Protein AF-A0A2G9PC95-F1 (afdb_monomer)

Structure (mmCIF, N/CA/C/O backbone):
data_AF-A0A2G9PC95-F1
#
_entry.id   AF-A0A2G9PC95-F1
#
loop_
_atom_site.group_PDB
_atom_site.id
_atom_site.type_symbol
_atom_site.label_atom_id
_atom_site.label_alt_id
_atom_site.label_comp_id
_atom_site.label_asym_id
_atom_site.label_entity_id
_atom_site.label_seq_id
_atom_site.pdbx_PDB_ins_code
_atom_site.Cartn_x
_atom_site.Cartn_y
_atom_site.Cartn_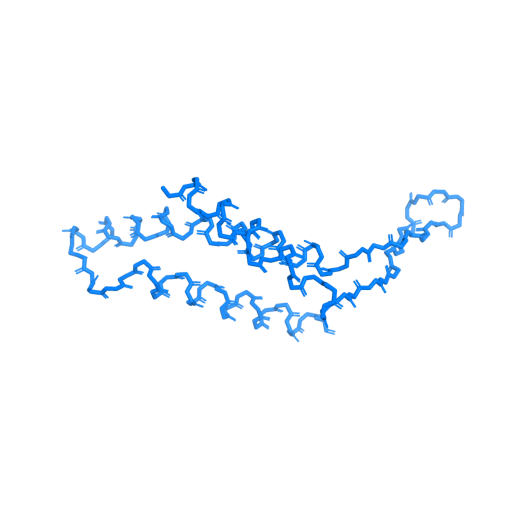z
_atom_site.occupancy
_atom_site.B_iso_or_equiv
_atom_site.auth_seq_id
_atom_site.auth_comp_id
_atom_site.auth_asym_id
_atom_site.auth_atom_id
_atom_site.pdbx_PDB_model_num
ATOM 1 N N . ASP A 1 1 ? -13.230 -7.725 5.668 1.00 75.69 1 ASP A N 1
ATOM 2 C CA . ASP A 1 1 ? -12.090 -6.802 5.460 1.00 75.69 1 ASP A CA 1
ATOM 3 C C . ASP A 1 1 ? -11.460 -6.959 4.087 1.00 75.69 1 ASP A C 1
ATOM 5 O O . ASP A 1 1 ? -11.629 -6.062 3.277 1.00 75.69 1 ASP A O 1
ATOM 9 N N . ALA A 1 2 ? -10.838 -8.101 3.774 1.00 85.75 2 ALA A N 1
ATOM 10 C CA . ALA A 1 2 ? -10.179 -8.342 2.481 1.00 85.75 2 ALA A CA 1
ATOM 11 C C . ALA A 1 2 ? -11.046 -7.998 1.254 1.00 85.75 2 ALA A C 1
ATOM 13 O O . ALA A 1 2 ? -10.601 -7.280 0.368 1.00 85.75 2 ALA A O 1
ATOM 14 N N . LEU A 1 3 ? -12.304 -8.448 1.238 1.00 90.81 3 LEU A N 1
ATOM 15 C CA . LEU A 1 3 ? -13.233 -8.202 0.131 1.00 90.81 3 LEU A CA 1
ATOM 16 C C . LEU A 1 3 ? -13.535 -6.706 -0.056 1.00 90.81 3 LEU A C 1
ATOM 18 O O . LEU A 1 3 ? -13.540 -6.217 -1.179 1.00 90.81 3 LEU A O 1
ATOM 22 N N . VAL A 1 4 ? -13.710 -5.966 1.044 1.00 89.62 4 VAL A N 1
ATOM 23 C CA . VAL A 1 4 ? -13.917 -4.509 1.012 1.00 89.62 4 VAL A CA 1
ATOM 24 C C . VAL A 1 4 ? -12.667 -3.806 0.488 1.00 89.62 4 VAL A C 1
ATOM 26 O O . VAL A 1 4 ? -12.781 -2.918 -0.344 1.00 89.62 4 VAL A O 1
ATOM 29 N N . ILE A 1 5 ? -11.477 -4.230 0.917 1.00 89.06 5 ILE A N 1
ATOM 30 C CA . ILE A 1 5 ? -10.202 -3.657 0.459 1.00 89.06 5 ILE A CA 1
ATOM 31 C C . ILE A 1 5 ? -10.015 -3.887 -1.043 1.00 89.06 5 ILE A C 1
ATOM 33 O O . ILE A 1 5 ? -9.673 -2.953 -1.760 1.00 89.06 5 ILE A O 1
ATOM 37 N N . ILE A 1 6 ? -10.291 -5.101 -1.528 1.00 92.50 6 ILE A N 1
ATOM 38 C CA . ILE A 1 6 ? -10.205 -5.438 -2.953 1.00 92.50 6 ILE A CA 1
ATOM 39 C C . ILE A 1 6 ? -11.211 -4.615 -3.760 1.00 92.50 6 ILE A C 1
ATOM 41 O O . ILE A 1 6 ? -10.827 -4.010 -4.754 1.00 92.50 6 ILE A O 1
ATOM 45 N N . LEU A 1 7 ? -12.474 -4.538 -3.327 1.00 94.06 7 LEU A N 1
ATOM 46 C CA . LEU A 1 7 ? -13.487 -3.734 -4.017 1.00 94.06 7 LEU A CA 1
ATOM 47 C C . LEU A 1 7 ? -13.114 -2.254 -4.047 1.00 94.06 7 LEU A C 1
ATOM 49 O O . LEU A 1 7 ? -13.180 -1.642 -5.105 1.00 94.06 7 LEU A O 1
ATOM 53 N N . VAL A 1 8 ? -12.688 -1.684 -2.918 1.00 91.19 8 VAL A N 1
ATOM 54 C CA . VAL A 1 8 ? -12.248 -0.285 -2.862 1.00 91.19 8 VAL A CA 1
ATOM 55 C C . VAL A 1 8 ? -11.058 -0.074 -3.790 1.00 91.19 8 VAL A C 1
ATOM 57 O O . VAL A 1 8 ? -11.063 0.886 -4.551 1.00 91.19 8 VAL A O 1
ATOM 60 N N . PHE A 1 9 ? -10.076 -0.974 -3.803 1.00 91.12 9 PHE A N 1
ATOM 61 C CA . PHE A 1 9 ? -8.942 -0.878 -4.717 1.00 91.12 9 PHE A CA 1
ATOM 62 C C . PHE A 1 9 ? -9.399 -0.920 -6.184 1.00 91.12 9 PHE A C 1
ATOM 64 O O . PHE A 1 9 ? -9.100 -0.009 -6.947 1.00 91.12 9 PHE A O 1
ATOM 71 N N . LEU A 1 10 ? -10.206 -1.902 -6.582 1.00 92.88 10 LEU A N 1
ATOM 72 C CA . LEU A 1 10 ? -10.683 -2.011 -7.964 1.00 92.88 10 LEU A CA 1
ATOM 73 C C . LEU A 1 10 ? -11.563 -0.824 -8.385 1.00 92.88 10 LEU A C 1
ATOM 75 O O . LEU A 1 10 ? -11.467 -0.377 -9.521 1.00 92.88 10 LEU A O 1
ATOM 79 N N . LEU A 1 11 ? -12.400 -0.302 -7.486 1.00 94.19 11 LEU A N 1
ATOM 80 C CA . LEU A 1 11 ? -13.365 0.758 -7.796 1.00 94.19 11 LEU A CA 1
ATOM 81 C C . LEU A 1 11 ? -12.809 2.175 -7.638 1.00 94.19 11 LEU A C 1
ATOM 83 O O . LEU A 1 11 ? -13.382 3.104 -8.194 1.00 94.19 11 LEU A O 1
ATOM 87 N N . THR A 1 12 ? -11.724 2.366 -6.887 1.00 91.38 12 THR A N 1
ATOM 88 C CA . THR A 1 12 ? -11.118 3.696 -6.695 1.00 91.38 12 THR A CA 1
ATOM 89 C C . THR A 1 12 ? -9.773 3.810 -7.390 1.00 91.38 12 THR A C 1
ATOM 91 O O . THR A 1 12 ? -9.549 4.760 -8.133 1.00 91.38 12 THR A O 1
ATOM 94 N N . PHE A 1 13 ? -8.888 2.829 -7.221 1.00 90.06 13 PHE A N 1
ATOM 95 C CA . PHE A 1 13 ? -7.538 2.909 -7.757 1.00 90.06 13 PHE A CA 1
ATOM 96 C C . PHE A 1 13 ? -7.516 2.740 -9.280 1.00 90.06 13 PHE A C 1
ATOM 98 O O . PHE A 1 13 ? -6.906 3.560 -9.961 1.00 90.06 13 PHE A O 1
ATOM 105 N N . ILE A 1 14 ? -8.218 1.739 -9.833 1.00 88.69 14 ILE A N 1
ATOM 106 C CA . ILE A 1 14 ? -8.209 1.503 -11.290 1.00 88.69 14 ILE A CA 1
ATOM 107 C C . ILE A 1 14 ? -8.779 2.695 -12.073 1.00 88.69 14 ILE A C 1
ATOM 109 O O . ILE A 1 14 ? -8.115 3.131 -13.013 1.00 88.69 14 ILE A O 1
ATOM 113 N N . PRO A 1 15 ? -9.941 3.275 -11.712 1.00 91.69 15 PRO A N 1
ATOM 114 C CA . PRO A 1 15 ? -10.478 4.414 -12.456 1.00 91.69 15 PRO A CA 1
ATOM 115 C C . PRO A 1 15 ? -9.608 5.669 -12.377 1.00 91.69 15 PRO A C 1
ATOM 117 O O . PRO A 1 15 ? -9.645 6.489 -13.290 1.00 91.69 15 PRO A O 1
ATOM 120 N N . LEU A 1 16 ? -8.818 5.826 -11.310 1.00 91.19 16 LEU A N 1
ATOM 121 C CA . LEU A 1 16 ? -7.935 6.979 -11.141 1.00 91.19 16 LEU A CA 1
ATOM 122 C C . LEU A 1 16 ? -6.549 6.787 -11.783 1.00 91.19 16 LEU A C 1
ATOM 124 O O . LEU A 1 16 ? -5.843 7.779 -11.964 1.00 91.19 16 LEU A O 1
ATOM 128 N N . LEU A 1 17 ? -6.166 5.563 -12.180 1.00 89.25 17 LEU A N 1
ATOM 129 C CA . LEU A 1 17 ? -4.870 5.27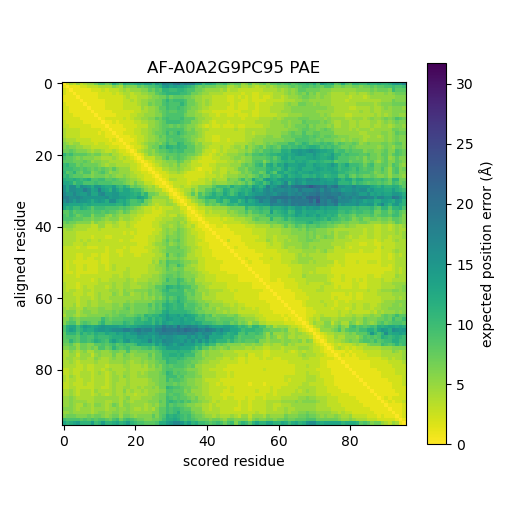9 -12.820 1.00 89.25 17 LEU A CA 1
ATOM 130 C C . LEU A 1 17 ? -4.502 6.233 -13.968 1.00 89.25 17 LEU A C 1
ATOM 132 O O . LEU A 1 17 ? -3.354 6.679 -13.980 1.00 89.25 17 LEU A O 1
ATOM 136 N N . PRO A 1 18 ? -5.414 6.585 -14.901 1.00 88.38 18 PRO A N 1
ATOM 137 C CA . PRO A 1 18 ? -5.085 7.481 -16.011 1.00 88.38 18 PRO A CA 1
ATOM 138 C C . PRO A 1 18 ? -4.631 8.883 -15.578 1.00 88.38 18 PRO A C 1
ATOM 140 O O . PRO A 1 18 ? -4.008 9.591 -16.361 1.00 88.38 18 PRO A O 1
ATOM 143 N N . ILE A 1 19 ? -4.944 9.300 -14.346 1.00 90.88 19 ILE A N 1
ATOM 144 C CA . ILE A 1 19 ? -4.628 10.638 -13.827 1.00 90.88 19 ILE A CA 1
ATOM 145 C C . ILE A 1 19 ? -3.193 10.700 -13.288 1.00 90.88 19 ILE A C 1
ATOM 147 O O . ILE A 1 19 ? -2.546 11.739 -13.377 1.00 90.88 19 ILE A O 1
ATOM 151 N N . PHE A 1 20 ? -2.679 9.598 -12.736 1.00 85.00 20 PHE A N 1
ATOM 152 C CA . PHE A 1 20 ? -1.376 9.556 -12.059 1.00 85.00 20 PHE A CA 1
ATOM 153 C C . PHE A 1 20 ? -0.421 8.509 -12.645 1.00 85.00 20 PHE A C 1
ATOM 155 O O . PHE A 1 20 ? 0.471 8.014 -11.954 1.00 85.00 20 PHE A O 1
ATOM 162 N N . THR A 1 21 ? -0.595 8.136 -13.914 1.00 87.44 21 THR A N 1
ATOM 163 C CA . THR A 1 21 ? 0.272 7.171 -14.603 1.00 87.44 21 THR A CA 1
ATOM 164 C C . THR A 1 21 ? 1.729 7.633 -14.663 1.00 87.44 21 THR A C 1
ATOM 166 O O . THR A 1 21 ? 2.044 8.672 -15.233 1.00 87.44 21 THR A O 1
ATOM 169 N N . ALA A 1 22 ? 2.621 6.803 -14.130 1.00 86.44 22 ALA A N 1
ATOM 170 C CA . ALA A 1 22 ? 4.064 6.971 -14.137 1.00 86.44 22 ALA A CA 1
ATOM 171 C C . ALA A 1 22 ? 4.684 5.687 -14.694 1.00 86.44 22 ALA A C 1
ATOM 173 O O . ALA A 1 22 ? 4.709 4.648 -14.030 1.00 86.44 22 ALA A O 1
ATOM 174 N N . ILE A 1 23 ? 5.144 5.750 -15.941 1.00 89.38 23 ILE A N 1
ATOM 175 C CA . ILE A 1 23 ? 5.869 4.663 -16.602 1.00 89.38 23 ILE A CA 1
ATOM 176 C C . ILE A 1 23 ? 7.338 5.057 -16.627 1.00 89.38 23 ILE A C 1
ATOM 178 O O . ILE A 1 23 ? 7.669 6.146 -17.091 1.00 89.38 23 ILE A O 1
ATOM 182 N N . GLY A 1 24 ? 8.217 4.178 -16.159 1.00 86.50 24 GLY A N 1
ATOM 183 C CA . GLY A 1 24 ? 9.647 4.430 -16.248 1.00 86.50 24 GLY A CA 1
ATOM 184 C C . GLY A 1 24 ? 10.503 3.169 -16.318 1.00 86.50 24 GLY A C 1
ATOM 185 O O . GLY A 1 24 ? 9.985 2.049 -16.284 1.00 86.50 24 GLY A O 1
ATOM 186 N N . PRO A 1 25 ? 11.815 3.353 -16.524 1.00 90.44 25 PRO A N 1
ATOM 187 C CA . PRO A 1 25 ? 12.732 2.267 -16.826 1.00 90.44 25 PRO A CA 1
ATOM 188 C C . PRO A 1 25 ? 13.196 1.543 -15.558 1.00 90.44 25 PRO A 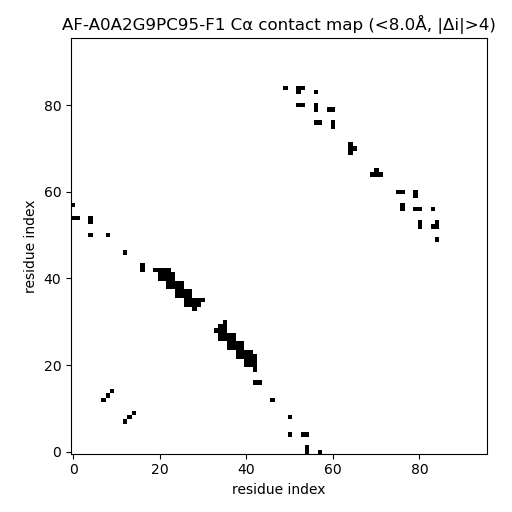C 1
ATOM 190 O O . PRO A 1 25 ? 13.849 2.120 -14.694 1.00 90.44 25 PRO A O 1
ATOM 193 N N . LEU A 1 26 ? 12.948 0.240 -15.480 1.00 87.50 26 LEU A N 1
ATOM 194 C CA . LEU A 1 26 ? 13.613 -0.650 -14.536 1.00 87.50 26 LEU A CA 1
ATOM 195 C C . LEU A 1 26 ? 14.827 -1.281 -15.221 1.00 87.50 26 LEU A C 1
ATOM 197 O O . LEU A 1 26 ? 14.686 -2.213 -16.017 1.00 87.50 26 LEU A O 1
ATOM 201 N N . TYR A 1 27 ? 16.014 -0.754 -14.926 1.00 88.12 27 TYR A N 1
ATOM 202 C CA . TYR A 1 27 ? 17.275 -1.312 -15.408 1.00 88.12 27 TYR A CA 1
ATOM 203 C C . TYR A 1 27 ? 17.731 -2.469 -14.516 1.00 88.12 27 TYR A C 1
ATOM 205 O O . TYR A 1 27 ? 17.926 -2.302 -13.312 1.00 88.12 27 TYR A O 1
ATOM 213 N N . LEU A 1 28 ? 17.904 -3.647 -15.113 1.00 88.50 28 LEU A N 1
ATOM 214 C CA . LEU A 1 28 ? 18.386 -4.854 -14.451 1.00 88.50 28 LEU A CA 1
ATOM 215 C C . LEU A 1 28 ? 19.770 -5.204 -15.019 1.00 8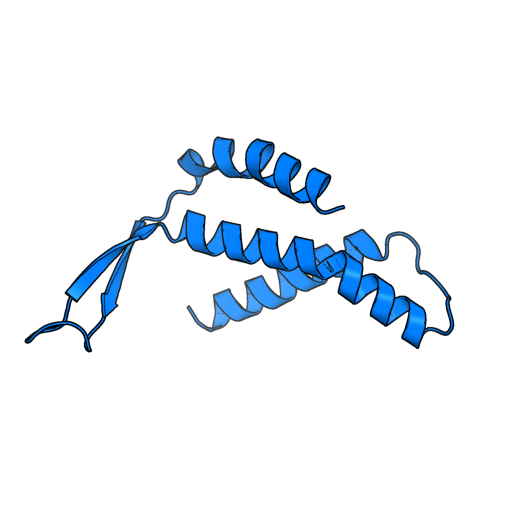8.50 28 LEU A C 1
ATOM 217 O O . LEU A 1 28 ? 19.851 -5.847 -16.070 1.00 88.50 28 LEU A O 1
ATOM 221 N N . PRO A 1 29 ? 20.866 -4.800 -14.344 1.00 86.25 29 PRO A N 1
ATOM 222 C CA . PRO A 1 29 ? 22.226 -4.980 -14.860 1.00 86.25 29 PRO A CA 1
ATOM 223 C C . PRO A 1 29 ? 22.671 -6.447 -14.892 1.00 86.25 29 PRO A C 1
ATOM 225 O O . PRO A 1 29 ? 23.597 -6.790 -15.612 1.00 86.25 29 PRO A O 1
ATOM 228 N N . PHE A 1 30 ? 22.008 -7.321 -14.131 1.00 87.12 30 PHE A N 1
ATOM 229 C CA . PHE A 1 30 ? 22.361 -8.738 -14.000 1.00 87.12 30 PHE A CA 1
ATOM 230 C C . PHE A 1 30 ? 21.662 -9.651 -15.023 1.00 87.12 30 PHE A C 1
ATOM 232 O O . PHE A 1 30 ? 21.804 -10.869 -14.950 1.00 87.12 30 PHE A O 1
ATOM 239 N N . ILE A 1 31 ? 20.862 -9.093 -15.940 1.00 86.56 31 ILE A N 1
ATOM 240 C CA . ILE A 1 31 ? 20.101 -9.857 -16.938 1.00 86.56 31 ILE A CA 1
ATOM 241 C C . ILE A 1 31 ? 20.598 -9.507 -18.343 1.00 86.56 31 ILE A C 1
ATOM 243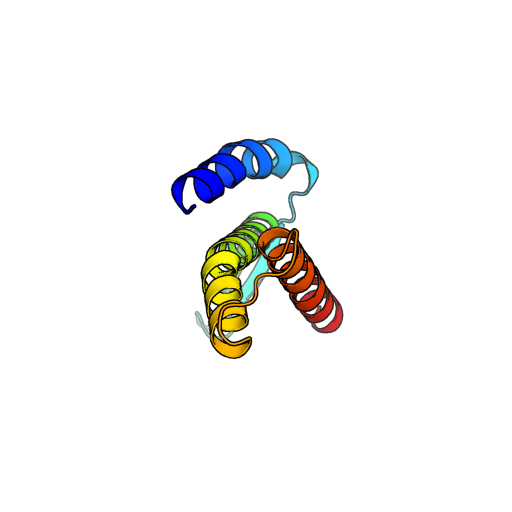 O O . ILE A 1 31 ? 20.361 -8.404 -18.828 1.00 86.56 31 ILE A O 1
ATOM 247 N N . GLY A 1 32 ? 21.198 -10.488 -19.024 1.00 80.12 32 GLY A N 1
ATOM 248 C CA . GLY A 1 32 ? 21.768 -10.348 -20.370 1.00 80.12 32 GLY A CA 1
ATOM 249 C C . GLY A 1 32 ? 23.200 -9.802 -20.374 1.00 80.12 32 GLY A C 1
ATOM 250 O O . GLY A 1 32 ? 23.674 -9.298 -19.363 1.00 80.12 32 GLY A O 1
ATOM 251 N N . ASP A 1 33 ? 23.869 -9.880 -21.527 1.00 82.00 33 ASP A N 1
ATOM 252 C CA . ASP A 1 33 ? 25.302 -9.556 -21.664 1.00 82.00 33 ASP A CA 1
ATOM 253 C C . ASP A 1 33 ? 25.644 -8.072 -21.413 1.00 82.00 33 ASP A C 1
ATOM 255 O O . ASP A 1 33 ? 26.787 -7.745 -21.109 1.00 82.00 33 ASP A O 1
ATOM 259 N N . TYR A 1 34 ? 24.654 -7.175 -21.497 1.00 79.81 34 TYR A N 1
ATOM 260 C CA . TYR A 1 34 ? 24.811 -5.725 -21.292 1.00 79.81 34 TYR A CA 1
ATOM 261 C C . TYR A 1 34 ? 23.746 -5.122 -20.355 1.00 79.81 34 TYR A C 1
ATOM 263 O O . TYR A 1 34 ? 23.541 -3.909 -20.344 1.00 79.81 34 TYR A O 1
ATOM 271 N N . GLY A 1 35 ? 23.048 -5.960 -19.579 1.00 84.12 35 GLY A N 1
ATOM 272 C CA . GLY A 1 35 ? 21.867 -5.554 -18.814 1.00 84.12 35 GLY A CA 1
ATOM 273 C C . GLY A 1 35 ? 20.619 -5.364 -19.690 1.00 84.12 35 GLY A C 1
ATOM 274 O O . GLY A 1 35 ? 20.696 -5.167 -20.906 1.00 84.12 35 GLY A O 1
ATOM 275 N N . ARG A 1 36 ? 19.430 -5.434 -19.080 1.00 89.62 36 ARG A N 1
ATOM 276 C CA . ARG A 1 36 ? 18.144 -5.199 -19.765 1.00 89.62 36 ARG A CA 1
ATOM 277 C C . ARG A 1 36 ? 17.315 -4.150 -19.039 1.00 89.62 36 ARG A C 1
ATOM 279 O O . ARG A 1 36 ? 17.172 -4.200 -17.820 1.00 89.62 36 ARG A O 1
ATOM 286 N N . THR A 1 37 ? 16.712 -3.245 -19.806 1.00 89.31 37 THR A N 1
ATOM 287 C CA . THR A 1 37 ? 15.783 -2.228 -19.299 1.00 89.31 37 THR A CA 1
ATOM 288 C C . THR A 1 37 ? 14.350 -2.604 -19.647 1.00 89.31 37 THR A C 1
ATOM 290 O O . THR A 1 37 ? 14.024 -2.788 -20.819 1.00 89.31 37 THR A O 1
ATOM 293 N N . PHE A 1 38 ? 13.485 -2.683 -18.639 1.00 88.00 38 PHE A N 1
ATOM 294 C CA . PHE A 1 38 ? 12.052 -2.916 -18.811 1.00 88.00 38 PHE A CA 1
ATOM 295 C C . PHE A 1 38 ? 11.272 -1.630 -18.548 1.00 88.00 38 PHE A C 1
ATOM 297 O O . PHE A 1 38 ? 11.575 -0.907 -17.604 1.00 88.00 38 PHE A O 1
ATOM 304 N N . ALA A 1 39 ? 10.245 -1.348 -19.346 1.00 89.50 39 ALA A N 1
ATOM 305 C CA . ALA A 1 39 ? 9.288 -0.298 -19.014 1.00 89.50 39 ALA A CA 1
ATOM 306 C C . ALA A 1 39 ? 8.317 -0.830 -17.952 1.00 89.50 39 ALA A C 1
ATOM 308 O O . ALA A 1 39 ? 7.607 -1.808 -18.188 1.00 89.50 39 ALA A O 1
ATOM 309 N N . VAL A 1 40 ? 8.296 -0.197 -16.781 1.00 89.88 40 VAL A N 1
ATOM 310 C CA . VAL A 1 40 ? 7.462 -0.599 -15.645 1.00 89.88 40 VAL A CA 1
ATOM 311 C C . VAL A 1 40 ? 6.528 0.543 -15.277 1.00 89.88 40 VAL A C 1
ATOM 313 O O . VAL A 1 40 ? 6.917 1.708 -15.240 1.00 89.88 40 VAL A O 1
ATOM 316 N N . ASN A 1 41 ? 5.272 0.204 -14.997 1.00 90.56 41 ASN A N 1
ATOM 317 C CA . ASN A 1 41 ? 4.301 1.150 -14.473 1.00 90.56 41 ASN A CA 1
ATOM 318 C C . ASN A 1 41 ? 4.489 1.268 -12.953 1.00 90.56 41 ASN A C 1
ATOM 320 O O . ASN A 1 41 ? 4.021 0.422 -12.185 1.00 90.56 41 ASN A O 1
ATOM 324 N N . TYR A 1 42 ? 5.190 2.316 -12.524 1.00 89.25 42 TYR A N 1
ATOM 325 C CA . TYR A 1 42 ? 5.420 2.589 -11.111 1.00 89.25 42 TYR A CA 1
ATOM 326 C C . TYR A 1 42 ? 4.123 2.895 -10.375 1.00 89.25 42 TYR A C 1
ATOM 328 O O . TYR A 1 42 ? 3.993 2.498 -9.225 1.00 89.25 42 TYR A O 1
ATOM 336 N N . SER A 1 43 ? 3.129 3.509 -11.020 1.00 90.81 43 SER A N 1
ATOM 337 C CA . SER A 1 43 ? 1.833 3.774 -10.383 1.00 90.81 43 SER A CA 1
ATOM 338 C C . SER A 1 43 ? 1.149 2.487 -9.943 1.00 90.81 43 SER A C 1
ATOM 340 O O . SER A 1 43 ? 0.675 2.412 -8.812 1.00 90.81 43 SER A O 1
ATOM 342 N N . LEU A 1 44 ? 1.151 1.454 -10.794 1.00 90.31 44 LEU A N 1
ATOM 343 C CA . LEU A 1 44 ? 0.637 0.127 -10.443 1.00 90.31 44 LEU A CA 1
ATOM 344 C C . LEU A 1 44 ? 1.431 -0.503 -9.294 1.00 90.31 44 LEU A C 1
ATOM 346 O O . LEU A 1 44 ? 0.824 -1.027 -8.360 1.00 90.31 44 LEU A O 1
ATOM 350 N N . GLY A 1 45 ? 2.764 -0.417 -9.332 1.00 90.19 45 GLY A N 1
ATOM 351 C CA . GLY A 1 45 ? 3.626 -0.927 -8.260 1.00 90.19 45 GLY A CA 1
ATOM 352 C C . GLY A 1 45 ? 3.354 -0.247 -6.913 1.00 90.19 45 GLY A C 1
ATOM 353 O O . GLY A 1 45 ? 3.092 -0.918 -5.914 1.00 90.19 45 GLY A O 1
ATOM 354 N N . SER A 1 46 ? 3.332 1.085 -6.901 1.00 89.19 46 SER A N 1
ATOM 355 C CA . SER A 1 46 ? 3.045 1.914 -5.727 1.00 89.19 46 SER A CA 1
ATOM 356 C C . SER A 1 46 ? 1.629 1.691 -5.197 1.00 89.19 46 SER A C 1
ATOM 358 O O . SER A 1 46 ? 1.423 1.590 -3.988 1.00 89.19 46 SER A O 1
ATOM 360 N N . GLY A 1 47 ? 0.646 1.562 -6.091 1.00 91.12 47 GLY A N 1
ATOM 361 C CA . GLY A 1 47 ? -0.736 1.262 -5.732 1.00 91.12 47 GLY A CA 1
ATOM 362 C C . GLY A 1 47 ? -0.893 -0.104 -5.082 1.00 91.12 47 GLY A C 1
ATOM 363 O O . GLY A 1 47 ? -1.542 -0.219 -4.042 1.00 91.12 47 GLY A O 1
ATOM 364 N N . PHE A 1 48 ? -0.255 -1.131 -5.646 1.00 91.69 48 PHE A N 1
ATOM 365 C CA . PHE A 1 48 ? -0.248 -2.469 -5.059 1.00 91.69 48 PHE A CA 1
ATOM 366 C C . PHE A 1 48 ? 0.403 -2.467 -3.672 1.00 91.69 48 PHE A C 1
ATOM 368 O O . PHE A 1 48 ? -0.146 -3.037 -2.728 1.00 91.69 48 PHE A O 1
ATOM 375 N N . PHE A 1 49 ? 1.526 -1.760 -3.524 1.00 92.69 49 PHE A N 1
ATOM 376 C CA . PHE A 1 49 ? 2.193 -1.591 -2.238 1.00 92.69 49 PHE A CA 1
ATOM 377 C C . PHE A 1 49 ? 1.290 -0.898 -1.203 1.00 92.69 49 PHE A C 1
ATOM 379 O O . PHE A 1 49 ? 1.119 -1.404 -0.093 1.00 92.69 49 PHE A O 1
ATOM 386 N N . GLY A 1 50 ? 0.629 0.201 -1.580 1.00 91.69 50 GLY A N 1
ATOM 387 C CA . GLY A 1 50 ? -0.351 0.882 -0.728 1.00 91.69 50 GLY A CA 1
ATOM 388 C C . GLY A 1 50 ? -1.532 -0.016 -0.340 1.00 91.69 50 GLY A C 1
ATOM 389 O O . GLY A 1 50 ? -1.921 -0.061 0.827 1.00 91.69 50 GLY A O 1
ATOM 390 N N . GLY A 1 51 ? -2.066 -0.796 -1.284 1.00 91.56 51 GLY A N 1
ATOM 391 C CA . GLY A 1 51 ? -3.123 -1.775 -1.019 1.00 91.56 51 GLY A CA 1
ATOM 392 C C . GLY A 1 51 ? -2.693 -2.863 -0.029 1.00 91.56 51 GLY A C 1
ATOM 393 O O . GLY A 1 51 ? -3.454 -3.217 0.874 1.00 91.56 51 GLY A O 1
ATOM 394 N N . LEU A 1 52 ? -1.450 -3.339 -0.137 1.00 93.12 52 LEU A N 1
ATOM 395 C CA . LEU A 1 52 ? -0.870 -4.316 0.786 1.00 93.12 52 LEU A CA 1
ATOM 396 C C . LEU A 1 52 ? -0.729 -3.743 2.205 1.00 93.12 52 LEU A C 1
ATOM 398 O O . LEU A 1 52 ? -1.051 -4.423 3.179 1.00 93.12 52 LEU A O 1
ATOM 402 N N . LEU A 1 53 ? -0.342 -2.472 2.337 1.00 93.44 53 LEU A N 1
ATOM 403 C CA . LEU A 1 53 ? -0.315 -1.774 3.628 1.00 93.44 53 LEU A CA 1
ATOM 404 C C . LEU A 1 53 ? -1.710 -1.694 4.271 1.00 93.44 53 LEU A C 1
ATOM 406 O O . LEU A 1 53 ? -1.868 -2.002 5.457 1.00 93.44 53 LEU A O 1
ATOM 410 N N . VAL A 1 54 ? -2.741 -1.355 3.491 1.00 92.62 54 VAL A N 1
ATOM 411 C CA . VAL A 1 54 ? -4.137 -1.346 3.968 1.00 92.62 54 VAL A CA 1
ATOM 412 C C . VAL A 1 54 ? -4.581 -2.750 4.390 1.00 92.62 54 VAL A C 1
ATOM 414 O O . VAL A 1 54 ? -5.239 -2.903 5.419 1.00 92.62 54 VAL A O 1
ATOM 417 N N . PHE A 1 55 ? -4.175 -3.786 3.652 1.00 92.75 55 PHE A N 1
ATOM 418 C CA . PHE A 1 55 ? -4.462 -5.182 3.989 1.00 92.75 55 PHE A CA 1
ATOM 419 C C . PHE A 1 55 ? -3.825 -5.634 5.310 1.00 92.75 55 PHE A C 1
ATOM 421 O O . PHE A 1 55 ? -4.429 -6.407 6.055 1.00 92.75 55 PHE A O 1
ATOM 428 N N . LEU A 1 56 ? -2.636 -5.126 5.644 1.00 92.06 56 LEU A N 1
ATOM 429 C CA . LEU A 1 56 ? -1.954 -5.434 6.905 1.00 92.06 56 LEU A CA 1
ATOM 430 C C . LEU A 1 56 ? -2.523 -4.667 8.110 1.00 92.06 56 LEU A C 1
ATOM 432 O O . LEU A 1 56 ? -2.390 -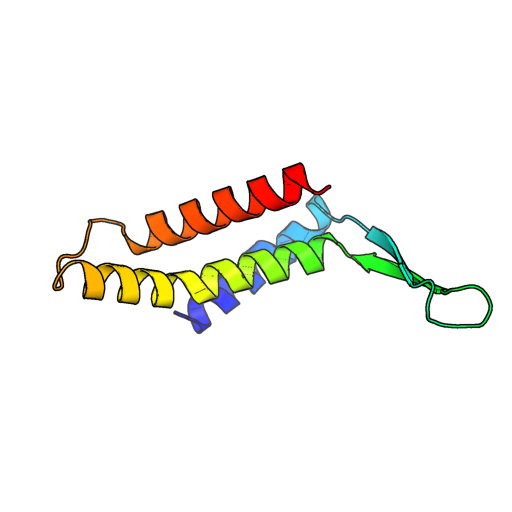5.128 9.250 1.00 92.06 56 LEU A O 1
ATOM 436 N N . SER A 1 57 ? -3.181 -3.526 7.884 1.00 91.25 57 SER A N 1
ATOM 437 C CA . SER A 1 57 ? -3.687 -2.648 8.948 1.00 91.25 57 SER A CA 1
ATOM 438 C C . SER A 1 57 ? -4.601 -3.345 9.978 1.00 91.25 57 SER A C 1
ATOM 440 O O . SER A 1 57 ? -4.351 -3.192 11.178 1.00 91.25 57 SER A O 1
ATOM 442 N N . PRO A 1 58 ? -5.597 -4.180 9.606 1.00 89.38 58 PRO A N 1
ATOM 443 C CA . PRO A 1 58 ? -6.425 -4.896 10.580 1.00 89.38 58 PRO A CA 1
ATOM 444 C C . PRO A 1 58 ? -5.617 -5.824 11.495 1.00 89.38 58 PRO A C 1
ATOM 446 O O . PRO A 1 58 ? -5.899 -5.916 12.692 1.00 89.38 58 PRO A O 1
ATOM 449 N N . THR A 1 59 ? -4.597 -6.493 10.956 1.00 90.69 59 THR A N 1
ATOM 450 C CA . THR A 1 59 ? -3.714 -7.392 11.715 1.00 90.69 59 THR A CA 1
ATOM 451 C C . THR A 1 59 ? -2.862 -6.608 12.709 1.00 90.69 59 THR A C 1
ATOM 453 O O . THR A 1 59 ? -2.789 -6.968 13.887 1.00 90.69 59 THR A O 1
ATOM 456 N N . LEU A 1 60 ? -2.283 -5.488 12.267 1.00 89.38 60 LEU A N 1
ATOM 457 C CA . LEU A 1 60 ? -1.557 -4.550 13.128 1.00 89.38 60 LEU A CA 1
ATOM 458 C C . LEU A 1 60 ? -2.461 -3.975 14.223 1.00 89.38 60 LEU A C 1
ATOM 460 O O . LEU A 1 60 ? -2.089 -3.967 15.395 1.00 89.38 60 LEU A O 1
ATOM 464 N N . SER A 1 61 ? -3.682 -3.576 13.871 1.00 89.81 61 SER A N 1
ATOM 465 C CA . SER A 1 61 ? -4.666 -3.054 14.818 1.00 89.81 61 SER A CA 1
ATOM 466 C C . SER A 1 61 ? -5.022 -4.087 15.896 1.00 89.81 61 SER A C 1
ATOM 468 O O . SER A 1 61 ? -4.980 -3.770 17.086 1.00 89.81 61 SER A O 1
ATOM 470 N N . LYS A 1 62 ? -5.259 -5.353 15.519 1.00 88.94 62 LYS A N 1
ATOM 471 C CA . LYS A 1 62 ? -5.492 -6.450 16.480 1.00 88.94 62 LYS A CA 1
ATOM 472 C C . LYS A 1 62 ? -4.303 -6.651 17.426 1.00 88.94 62 LYS A C 1
ATOM 474 O O . LYS A 1 62 ? -4.512 -6.791 18.631 1.00 88.94 62 LYS A O 1
ATOM 479 N N . LYS A 1 63 ? -3.072 -6.605 16.903 1.00 89.62 63 LYS A N 1
ATOM 480 C CA . LYS A 1 63 ? -1.840 -6.731 17.701 1.00 89.62 63 LYS A CA 1
ATOM 481 C C . LYS A 1 63 ? -1.671 -5.575 18.695 1.00 89.62 63 LYS A C 1
ATOM 483 O O . LYS A 1 63 ? -1.304 -5.792 19.845 1.00 89.62 63 LYS A O 1
ATOM 488 N N . ILE A 1 64 ? -2.010 -4.350 18.294 1.00 88.69 64 ILE A N 1
ATOM 489 C CA . ILE A 1 64 ? -2.005 -3.190 19.200 1.00 88.69 64 ILE A CA 1
ATOM 490 C C . ILE A 1 64 ? -3.046 -3.375 20.313 1.00 88.69 64 ILE A C 1
ATOM 492 O O . ILE A 1 64 ? -2.757 -3.129 21.485 1.00 88.69 64 ILE A O 1
ATOM 496 N N . THR A 1 65 ? -4.245 -3.860 19.983 1.00 90.88 65 THR A N 1
ATOM 497 C CA . THR A 1 65 ? -5.288 -4.123 20.986 1.00 90.88 65 THR A CA 1
ATOM 498 C C . THR A 1 65 ? -4.874 -5.211 21.982 1.00 90.88 65 THR A C 1
ATOM 500 O O . THR A 1 65 ? -5.127 -5.050 23.178 1.00 90.88 65 THR A O 1
ATOM 503 N N . SER A 1 66 ? -4.202 -6.282 21.540 1.00 90.06 66 SER A N 1
ATOM 504 C CA . SER A 1 66 ? -3.715 -7.326 22.454 1.00 90.06 66 SER A CA 1
ATOM 505 C C . SER A 1 66 ? -2.635 -6.797 23.403 1.00 90.06 66 SER A C 1
ATOM 507 O O . SER A 1 66 ? -2.691 -7.064 24.601 1.00 90.06 66 SER A O 1
ATOM 509 N N . MET A 1 67 ? -1.715 -5.959 22.910 1.00 90.44 67 MET A N 1
ATOM 510 C CA . MET A 1 67 ? -0.700 -5.296 23.744 1.00 90.44 67 MET A CA 1
ATOM 511 C C . MET A 1 67 ? -1.313 -4.342 24.781 1.00 90.44 67 MET A C 1
ATOM 513 O O . MET A 1 67 ? -0.795 -4.202 25.886 1.00 90.44 67 MET A O 1
ATOM 517 N N . ARG A 1 68 ? -2.455 -3.718 24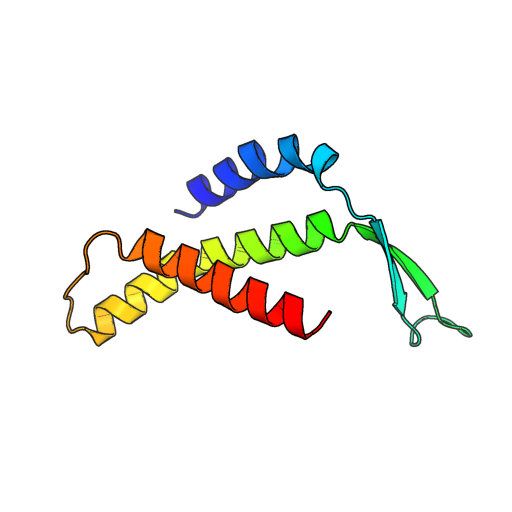.466 1.00 89.44 68 ARG A N 1
ATOM 518 C CA . ARG A 1 68 ? -3.181 -2.814 25.378 1.00 89.44 68 ARG A CA 1
ATOM 519 C C . ARG A 1 68 ? -4.163 -3.522 26.314 1.00 89.44 68 ARG A C 1
ATOM 521 O O . ARG A 1 68 ? -5.084 -2.880 26.824 1.00 89.44 68 ARG A O 1
ATOM 528 N N . LYS A 1 69 ? -3.985 -4.828 26.550 1.00 88.62 69 LYS A N 1
ATOM 529 C CA . LYS A 1 69 ? -4.865 -5.638 27.414 1.00 88.62 69 LYS A CA 1
ATOM 530 C C . LYS A 1 69 ? -6.343 -5.550 26.990 1.00 88.62 69 LYS A C 1
ATOM 532 O O . LYS A 1 69 ? -7.230 -5.455 27.831 1.00 88.62 69 LYS A O 1
ATOM 537 N N . GLY A 1 70 ? -6.608 -5.502 25.682 1.00 83.50 70 GLY A N 1
ATOM 538 C CA . GLY A 1 70 ? -7.965 -5.477 25.124 1.00 83.50 70 GLY A CA 1
ATOM 539 C C . GLY A 1 70 ? -8.617 -4.094 25.009 1.00 83.50 70 GLY A C 1
ATOM 540 O O . GLY A 1 70 ? -9.697 -3.988 24.429 1.00 83.50 70 GLY A O 1
ATOM 541 N N . LYS A 1 71 ? -7.981 -3.016 25.493 1.00 84.69 71 LYS A N 1
ATOM 542 C CA . LYS A 1 71 ? -8.526 -1.655 25.353 1.00 84.69 71 LYS A CA 1
ATOM 543 C C . LYS A 1 71 ? -8.394 -1.165 23.905 1.00 84.69 71 LYS A C 1
ATOM 545 O O . LYS A 1 71 ? -7.282 -0.954 23.420 1.00 84.69 71 LYS A O 1
ATOM 550 N N . LYS A 1 72 ? -9.529 -0.967 23.226 1.00 83.44 72 LYS A N 1
ATOM 551 C CA . LYS A 1 72 ? -9.597 -0.368 21.882 1.00 83.44 72 LYS A CA 1
ATOM 552 C C . LYS A 1 72 ? -9.654 1.156 21.969 1.00 83.44 72 LYS A C 1
ATOM 554 O O . LYS A 1 72 ? -10.327 1.698 22.842 1.00 83.44 72 LYS A O 1
ATOM 559 N N . ILE A 1 73 ? -8.966 1.834 21.054 1.00 87.06 73 ILE A N 1
ATOM 560 C CA . ILE A 1 73 ? -9.123 3.283 20.854 1.00 87.06 73 ILE A CA 1
ATOM 561 C C . ILE A 1 73 ? -10.261 3.515 19.852 1.00 87.06 73 ILE A C 1
ATOM 563 O O . ILE A 1 73 ? -10.456 2.712 18.935 1.00 87.06 73 ILE A O 1
ATOM 567 N N . SER A 1 74 ? -10.986 4.625 19.987 1.00 86.94 74 SER A N 1
ATOM 568 C CA . SER A 1 74 ? -11.895 5.079 18.931 1.00 86.94 74 SER A CA 1
ATOM 569 C C . SER A 1 74 ? -11.127 5.294 17.617 1.00 86.94 74 SER A C 1
ATOM 571 O O . SER A 1 74 ? -10.016 5.817 17.627 1.00 86.94 74 SER A O 1
ATOM 573 N N . PHE A 1 75 ? -11.687 4.850 16.489 1.00 86.12 75 PHE A N 1
ATOM 574 C CA . PHE A 1 75 ? -11.073 4.945 15.152 1.00 86.12 75 PHE A CA 1
ATOM 575 C C . PHE A 1 75 ? -9.692 4.274 14.983 1.00 86.12 75 PHE A C 1
ATOM 577 O O . PHE A 1 75 ? -8.977 4.572 14.027 1.00 86.12 75 PHE A O 1
ATOM 584 N N . GLN A 1 76 ? -9.318 3.323 15.850 1.00 88.81 76 GLN A N 1
ATOM 585 C CA . GLN A 1 76 ? -7.996 2.678 15.823 1.00 88.81 76 GLN A CA 1
ATOM 586 C C . GLN A 1 76 ? -7.621 2.093 14.450 1.00 88.81 76 GLN A C 1
ATOM 588 O O . GLN A 1 76 ? -6.474 2.207 14.040 1.00 88.81 76 GLN A O 1
ATOM 593 N N . GLY A 1 77 ? -8.572 1.487 13.729 1.00 87.69 77 GLY A N 1
ATOM 594 C CA . GLY A 1 77 ? -8.322 0.944 12.388 1.00 87.69 77 GLY A CA 1
ATOM 595 C C . GLY A 1 77 ? -7.892 2.018 11.388 1.00 87.69 77 GLY A C 1
ATOM 596 O O . GLY A 1 7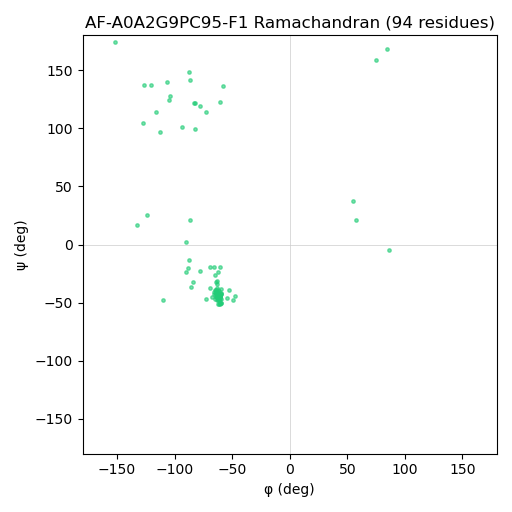7 ? -6.848 1.883 10.760 1.00 87.69 77 GLY A O 1
ATOM 597 N N . SER A 1 78 ? -8.651 3.112 11.294 1.00 89.75 78 SER A N 1
ATOM 598 C CA . SER A 1 78 ? -8.336 4.230 10.398 1.00 89.75 78 SER A CA 1
ATOM 599 C C . SER A 1 78 ? -7.024 4.912 10.775 1.00 89.75 78 SER A C 1
ATOM 601 O O . SER A 1 78 ? -6.220 5.194 9.893 1.00 89.75 78 SER A O 1
ATOM 603 N N . ILE A 1 79 ? -6.777 5.112 12.076 1.00 93.44 79 ILE A N 1
ATOM 604 C CA . ILE A 1 79 ? -5.520 5.688 12.577 1.00 93.44 79 ILE A CA 1
ATOM 605 C C . ILE A 1 79 ? -4.339 4.817 12.150 1.00 93.44 79 ILE A C 1
ATOM 607 O O . ILE A 1 79 ? -3.395 5.327 11.561 1.00 93.44 79 ILE A O 1
ATOM 611 N N . VAL A 1 80 ? -4.409 3.501 12.381 1.00 92.94 80 VAL A N 1
ATOM 612 C CA . VAL A 1 80 ? -3.335 2.573 11.999 1.00 92.94 80 VAL A CA 1
ATOM 613 C C . VAL A 1 80 ? -3.101 2.610 10.493 1.00 92.94 80 VAL A C 1
ATOM 615 O O . VAL A 1 80 ? -1.954 2.740 10.083 1.00 92.94 80 VAL A O 1
ATOM 618 N N . THR A 1 81 ? -4.156 2.556 9.673 1.00 93.12 81 THR A N 1
ATOM 619 C CA . THR A 1 81 ? -4.021 2.607 8.209 1.00 93.12 81 THR A CA 1
ATOM 620 C C . THR A 1 81 ? -3.355 3.902 7.745 1.00 93.12 81 THR A C 1
ATOM 622 O O . THR A 1 81 ? -2.386 3.850 6.991 1.00 93.12 81 THR A O 1
ATOM 625 N N . VAL A 1 82 ? -3.843 5.058 8.204 1.00 94.00 82 VAL A N 1
ATOM 626 C CA . VAL A 1 82 ? -3.312 6.371 7.804 1.00 94.00 82 VAL A CA 1
ATOM 627 C C . VAL A 1 82 ? -1.869 6.538 8.272 1.00 94.00 82 VAL A C 1
ATOM 629 O O . VAL A 1 82 ? -1.019 6.939 7.483 1.00 94.00 82 VAL A O 1
ATOM 632 N N . SER A 1 83 ? -1.559 6.170 9.519 1.00 94.75 83 SER A N 1
ATOM 633 C CA . SER A 1 83 ? -0.185 6.205 10.027 1.00 94.75 83 SER A CA 1
ATOM 634 C C . SER A 1 83 ? 0.748 5.305 9.218 1.00 94.75 83 SER A C 1
ATOM 636 O O . SER A 1 83 ? 1.856 5.727 8.903 1.00 94.75 83 SER A O 1
ATOM 638 N N . LEU A 1 84 ? 0.308 4.097 8.841 1.00 94.06 84 LEU A N 1
ATOM 639 C CA . LEU A 1 84 ? 1.112 3.180 8.029 1.00 94.06 84 LEU A CA 1
ATOM 640 C C . LEU A 1 84 ? 1.431 3.795 6.661 1.00 94.06 84 LEU A C 1
ATOM 642 O O . LEU A 1 84 ? 2.586 3.802 6.246 1.00 94.06 84 LEU A O 1
ATOM 646 N N . LEU A 1 85 ? 0.420 4.356 5.992 1.00 93.81 85 LEU A N 1
ATOM 647 C CA . LEU A 1 85 ? 0.582 4.986 4.682 1.00 93.81 85 LEU A CA 1
ATOM 648 C C . LEU A 1 85 ? 1.490 6.220 4.742 1.00 93.81 85 LEU A C 1
ATOM 650 O O . LEU A 1 85 ? 2.350 6.368 3.880 1.00 93.81 85 LEU A O 1
ATOM 654 N N . ILE A 1 86 ? 1.352 7.070 5.766 1.00 95.44 86 ILE A N 1
ATOM 655 C CA . ILE A 1 86 ? 2.209 8.254 5.942 1.00 95.44 86 ILE A CA 1
ATOM 656 C C . ILE A 1 86 ? 3.661 7.845 6.198 1.00 95.44 86 ILE A C 1
ATOM 658 O O . ILE A 1 86 ? 4.562 8.388 5.566 1.00 95.44 86 ILE A O 1
ATOM 662 N N . ILE A 1 87 ? 3.899 6.887 7.101 1.00 95.50 87 ILE A N 1
ATOM 663 C CA . ILE A 1 87 ? 5.258 6.441 7.440 1.00 95.50 87 ILE A CA 1
ATOM 664 C C . ILE A 1 87 ? 5.938 5.843 6.210 1.00 95.50 87 ILE A C 1
ATOM 666 O O . ILE A 1 87 ? 7.039 6.254 5.857 1.00 95.50 87 ILE A O 1
ATOM 670 N N . PHE A 1 88 ? 5.283 4.900 5.532 1.00 93.88 88 PHE A N 1
ATOM 671 C CA . PHE A 1 88 ? 5.872 4.258 4.360 1.00 93.88 88 PHE A CA 1
ATOM 672 C C . PHE A 1 88 ? 5.986 5.203 3.164 1.00 93.88 88 PHE A C 1
ATOM 674 O O . PHE A 1 88 ? 6.993 5.156 2.463 1.00 93.88 88 PHE A O 1
ATOM 681 N N . GLY A 1 89 ? 5.010 6.089 2.957 1.00 92.06 89 GLY A N 1
ATOM 682 C CA . GLY A 1 89 ? 5.094 7.138 1.943 1.00 92.06 89 GLY A CA 1
ATOM 683 C C . GLY A 1 89 ? 6.274 8.076 2.195 1.00 92.06 89 GLY A C 1
ATOM 684 O O . GLY A 1 89 ? 7.045 8.344 1.281 1.00 92.06 89 GLY A O 1
ATOM 685 N N . GLY A 1 90 ? 6.475 8.494 3.449 1.00 93.62 90 GLY A N 1
ATOM 686 C CA . GLY A 1 90 ? 7.628 9.297 3.855 1.00 93.62 90 GLY A CA 1
ATOM 687 C C . GLY A 1 90 ? 8.959 8.567 3.667 1.00 93.62 90 GLY A C 1
ATOM 688 O O . GLY A 1 90 ? 9.905 9.158 3.165 1.00 93.62 90 GLY A O 1
ATOM 689 N N . ILE A 1 91 ? 9.032 7.274 4.000 1.00 94.06 91 ILE A N 1
ATOM 690 C CA . ILE A 1 91 ? 10.240 6.463 3.769 1.00 94.06 91 ILE A CA 1
ATOM 691 C C . ILE A 1 91 ? 10.569 6.394 2.275 1.00 94.06 91 ILE A C 1
ATOM 693 O O . ILE A 1 91 ? 11.713 6.625 1.899 1.00 94.06 91 ILE A O 1
ATOM 697 N N . ILE A 1 92 ? 9.579 6.108 1.423 1.00 89.56 92 ILE A N 1
ATOM 698 C CA . ILE A 1 92 ? 9.779 6.052 -0.032 1.00 89.56 92 ILE A CA 1
ATOM 699 C C . ILE A 1 92 ? 10.261 7.409 -0.556 1.00 89.56 92 ILE A C 1
ATOM 701 O O . ILE A 1 92 ? 11.221 7.450 -1.315 1.00 89.56 92 ILE A O 1
ATOM 705 N N . GLN A 1 93 ? 9.654 8.506 -0.096 1.00 88.88 93 GLN A N 1
ATOM 706 C CA . GLN A 1 93 ? 10.021 9.874 -0.474 1.00 88.88 93 GLN A CA 1
ATOM 707 C C . GLN A 1 93 ? 11.451 10.274 -0.069 1.00 88.88 93 GLN A C 1
ATOM 709 O O . GLN A 1 93 ? 11.991 11.213 -0.640 1.00 88.88 93 GLN A O 1
ATOM 714 N N . LEU A 1 94 ? 12.041 9.619 0.937 1.00 93.62 94 LEU A N 1
ATOM 715 C CA . LEU A 1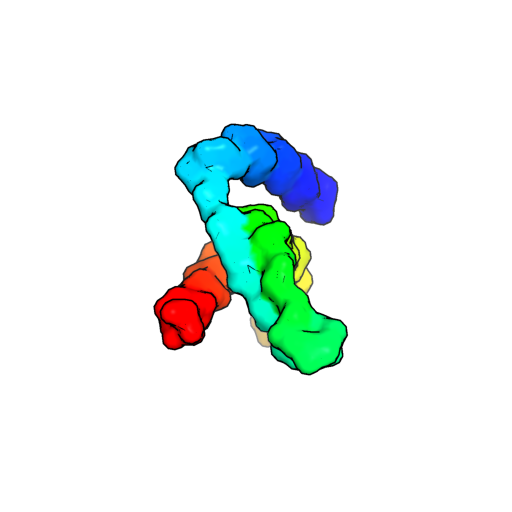 94 ? 13.425 9.862 1.362 1.00 93.62 94 LEU A CA 1
ATOM 716 C C . LEU A 1 94 ? 14.443 8.982 0.626 1.00 93.62 94 LEU A C 1
ATOM 718 O O . LEU A 1 94 ? 15.625 9.314 0.606 1.00 93.62 94 LEU A O 1
ATOM 722 N N . ILE A 1 95 ? 14.008 7.836 0.096 1.00 89.31 95 ILE A N 1
ATOM 723 C CA . ILE A 1 95 ? 14.866 6.897 -0.641 1.00 89.31 95 ILE A CA 1
ATOM 724 C C . ILE A 1 95 ? 14.969 7.292 -2.119 1.00 89.31 95 ILE A C 1
ATOM 726 O O . ILE A 1 95 ? 16.024 7.092 -2.722 1.00 89.31 95 ILE A O 1
ATOM 730 N N . VAL A 1 96 ? 13.869 7.791 -2.689 1.00 78.75 96 VAL A N 1
ATOM 731 C CA . VAL A 1 96 ? 13.752 8.250 -4.084 1.00 78.75 96 VAL A CA 1
ATOM 732 C C . VAL A 1 96 ? 14.124 9.721 -4.183 1.00 78.75 96 VAL A C 1
ATOM 734 O O . VAL A 1 96 ? 14.928 10.044 -5.083 1.00 78.75 96 VAL A O 1
#

Secondary structure (DSSP, 8-state):
-HHHHHHHIIIIIHHHGGGS--EEEEEETTSSTT-EEEEEEHHHHHHHHHHHHHHHHHHHHHHHHHHTTT-PPTTHHHHHHHHHHHHHHHHHHHH-

Sequence (96 aa):
DALVIILVFLLTFIPLLPIFTAIGPLYLPFIGDYGRTFAVNYSLGSGFFGGLLVFLSPTLSKKITSMRKGKKISFQGSIVTVSLLIIFGGIIQLIV

Radius of gyration: 17.52 Å; Cα contacts (8 Å, |Δi|>4): 70; chains: 1; bounding box: 39×21×49 Å

Solvent-accessible surface area (backbone atoms only — not comparable to full-atom values): 5566 Å² total; per-residue (Å²): 108,69,67,59,52,52,49,50,43,60,68,51,51,59,78,48,41,86,80,61,68,40,73,45,77,48,73,39,70,90,43,68,100,81,33,43,73,41,85,39,55,49,40,61,54,54,48,51,52,54,51,51,52,54,66,45,21,62,60,54,39,52,53,53,23,59,76,51,77,64,56,76,62,88,64,43,57,60,52,46,33,52,53,51,51,52,53,52,50,52,51,49,67,72,76,108

Mean predicted aligned error: 5.75 Å

Foldseek 3Di:
DLVVLVCCLVVPLVVCCVVDWDWDWDWACPPDPRTDIDTDTVSVVVSVVLSVLLVCLVVVLVVVCVVVVNDHDVPSSVVSSVVSCVVVVVVVVVVD

pLDDT: mean 89.57, std 3.61, range [75.69, 95.5]

Nearest PDB structures (foldseek):
  2oar-assembly1_A  TM=3.981E-01  e=4.257E+00  Mycobacterium tuberculosis H37Ra
  8b9z-assembly1_L  TM=3.429E-01  e=5.471E+00  Drosophila melanogaster